Protein AF-A0A139ATE6-F1 (afdb_monomer)

Organism: Gonapodya prolifera (strain JEL478) (NCBI:txid1344416)

Nearest PDB structures (foldseek):
  5t4q-assembly1_L  TM=2.757E-01  e=4.385E+00  Escherichia coli
  6n2z-assembly1_I  TM=2.386E-01  e=8.882E+00  Bacillus sp. PS3

InterPro domains:
  IPR004911 Gamma interferon inducible lysosomal thiol reductase GILT [PF03227] (12-64)
  IPR004911 Gamma interferon inducible lysosomal thiol reductase GILT [PTHR13234] (6-169)

Secondary structure (DSSP, 8-state):
------EEEETTEEEETT-HHHHHHHHHHHHHHHHHHHHHTTS---TTHHHHHHHHHHHHHHH---S---SHHHHHHHHHHTTGGGSTTHHHHHHHHHHSHHHHHHHHHHHHHHHHTT--SSSEEEETTEEEEEEETTEEES--TT-SHHHHHHHHHHHHTS-SHHHHTT-

Sequence (171 aa):
MSIHYVGEVLPTKIVCRHGELECFNNAVQLCVRHVYNEQSAGTNLSPNGWFNFVTCISDWDSLLNVQKPEGPGIVENCVRKTGIADFKGATEEIFKCSEGAEGHALLEGSVRTTISRGVTKSCTVHVNRKQRCIFDGGRMYQCSPDSEPASFVRTICQEWGGSSEICHKTN

Structure (mmCIF, N/CA/C/O backbone):
data_AF-A0A139ATE6-F1
#
_entry.id   AF-A0A139ATE6-F1
#
loop_
_atom_site.group_PDB
_atom_site.id
_atom_site.type_symbol
_atom_site.label_atom_id
_atom_site.label_alt_id
_atom_site.label_comp_id
_atom_site.label_asym_id
_atom_site.label_entity_id
_atom_site.label_seq_id
_atom_site.pdbx_PDB_ins_code
_atom_site.Cartn_x
_atom_site.Cartn_y
_atom_site.Cartn_z
_atom_site.occupancy
_atom_site.B_iso_or_equiv
_atom_site.auth_seq_id
_atom_site.auth_comp_id
_atom_site.auth_asym_id
_atom_site.auth_atom_id
_atom_site.pdbx_PDB_model_num
ATOM 1 N N . MET A 1 1 ? -3.126 8.887 -5.725 1.00 78.31 1 MET A N 1
ATOM 2 C CA . MET A 1 1 ? -2.084 7.831 -5.751 1.00 78.31 1 MET A CA 1
ATOM 3 C C . MET A 1 1 ? -2.632 6.583 -5.068 1.00 78.31 1 MET A C 1
ATOM 5 O O . MET A 1 1 ? -3.456 6.726 -4.178 1.00 78.31 1 MET A O 1
ATOM 9 N N . SER A 1 2 ? -2.214 5.384 -5.475 1.00 87.88 2 SER A N 1
ATOM 10 C CA . SER A 1 2 ? -2.632 4.116 -4.854 1.00 87.88 2 SER A CA 1
ATOM 11 C C . SER A 1 2 ? -1.435 3.179 -4.704 1.00 87.88 2 SER A C 1
ATOM 13 O O . SER A 1 2 ? -0.644 3.075 -5.639 1.00 87.88 2 SER A O 1
ATOM 15 N N . ILE A 1 3 ? -1.354 2.464 -3.584 1.00 91.94 3 ILE A N 1
ATOM 16 C CA . ILE A 1 3 ? -0.375 1.400 -3.318 1.00 91.94 3 ILE A CA 1
ATOM 17 C C . ILE A 1 3 ? -1.158 0.097 -3.175 1.00 91.94 3 ILE A C 1
ATOM 19 O O . ILE A 1 3 ? -2.237 0.083 -2.575 1.00 91.94 3 ILE A O 1
ATOM 23 N N . HIS A 1 4 ? -0.628 -0.966 -3.772 1.00 95.62 4 HIS A N 1
ATOM 24 C CA . HIS A 1 4 ? -1.174 -2.314 -3.692 1.00 95.62 4 HIS A CA 1
ATOM 25 C C . HIS A 1 4 ? -0.046 -3.307 -3.422 1.00 95.62 4 HIS A C 1
ATOM 27 O O . HIS A 1 4 ? 1.0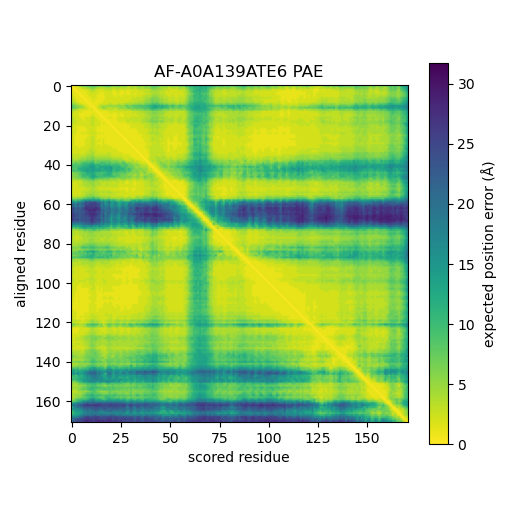89 -3.068 -3.835 1.00 95.62 4 HIS A O 1
ATOM 33 N N . TYR A 1 5 ? -0.369 -4.416 -2.760 1.00 95.44 5 TYR A N 1
ATOM 34 C CA . TYR A 1 5 ? 0.621 -5.390 -2.303 1.00 95.44 5 TYR A CA 1
ATOM 35 C C . TYR A 1 5 ? 0.649 -6.617 -3.207 1.00 95.44 5 TYR A C 1
ATOM 37 O O . TYR A 1 5 ? -0.370 -7.039 -3.760 1.00 95.44 5 TYR A O 1
ATOM 45 N N . VAL A 1 6 ? 1.845 -7.167 -3.389 1.00 95.31 6 VAL A N 1
ATOM 46 C CA . VAL A 1 6 ? 2.070 -8.380 -4.174 1.00 95.31 6 VAL A CA 1
ATOM 47 C C . VAL A 1 6 ? 1.976 -9.585 -3.246 1.00 95.31 6 VAL A C 1
ATOM 49 O O . VAL A 1 6 ? 2.577 -9.602 -2.177 1.00 95.31 6 VAL A O 1
ATOM 52 N N . GLY A 1 7 ? 1.251 -10.606 -3.682 1.00 95.38 7 GLY A N 1
ATOM 53 C CA . GLY A 1 7 ? 1.082 -11.852 -2.950 1.00 95.38 7 GLY A CA 1
ATOM 54 C C . GLY A 1 7 ? 0.305 -12.865 -3.777 1.00 95.38 7 GLY A C 1
ATOM 55 O O . GLY A 1 7 ? 0.122 -12.695 -4.984 1.00 95.38 7 GLY A O 1
ATOM 56 N N . GLU A 1 8 ? -0.168 -13.906 -3.112 1.00 96.50 8 GLU A N 1
ATOM 57 C CA . GLU A 1 8 ? -1.000 -14.955 -3.689 1.00 96.50 8 GLU A CA 1
ATOM 58 C C . GLU A 1 8 ? -2.296 -15.072 -2.890 1.00 96.50 8 GLU A C 1
ATOM 60 O O . GLU A 1 8 ? -2.302 -14.928 -1.668 1.00 96.50 8 GLU A O 1
ATOM 65 N N . VAL A 1 9 ? -3.402 -15.334 -3.585 1.00 96.19 9 VAL A N 1
ATOM 66 C CA . VAL A 1 9 ? -4.697 -15.591 -2.950 1.00 96.19 9 VAL A CA 1
ATOM 67 C C . VAL A 1 9 ? -4.977 -17.083 -3.034 1.00 96.19 9 VAL A C 1
ATOM 69 O O . VAL A 1 9 ? -5.159 -17.623 -4.125 1.00 96.19 9 VAL A O 1
ATOM 72 N N . LEU A 1 10 ? -5.004 -17.742 -1.879 1.00 93.44 10 LEU A N 1
ATOM 73 C CA . LEU A 1 10 ? -5.422 -19.131 -1.724 1.00 93.44 10 LEU A CA 1
ATOM 74 C C . LEU A 1 10 ? -6.858 -19.172 -1.177 1.00 93.44 10 LEU A C 1
ATOM 76 O O . LEU A 1 10 ? -7.317 -18.182 -0.611 1.00 93.44 10 LEU A O 1
ATOM 80 N N . PRO A 1 11 ? -7.574 -20.308 -1.282 1.00 89.38 11 PRO A N 1
ATOM 81 C CA . PRO A 1 11 ? -8.974 -20.392 -0.856 1.00 89.38 11 PRO A CA 1
ATOM 82 C C . PRO A 1 11 ? -9.247 -19.973 0.596 1.00 89.38 11 PRO A C 1
ATOM 84 O O . PRO A 1 11 ? -10.351 -19.542 0.900 1.00 89.38 11 PRO A O 1
ATOM 87 N N . THR A 1 12 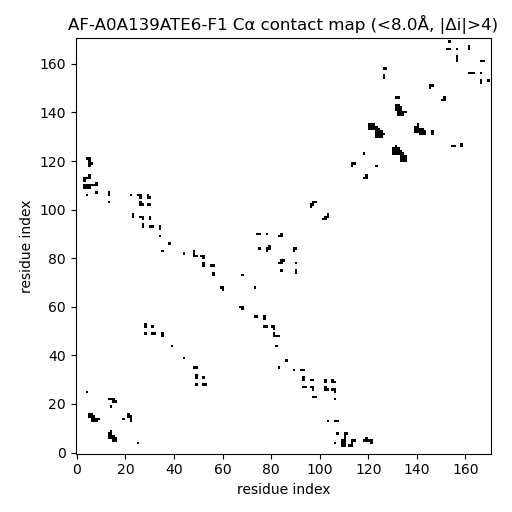? -8.266 -20.122 1.490 1.00 86.06 12 THR A N 1
ATOM 88 C CA . THR A 1 12 ? -8.427 -19.868 2.931 1.00 86.06 12 THR A CA 1
ATOM 89 C C . THR A 1 12 ? -7.467 -18.824 3.490 1.00 86.06 12 THR A C 1
ATOM 91 O O . THR A 1 12 ? -7.533 -18.530 4.681 1.00 86.06 12 THR A O 1
ATOM 94 N N . LYS A 1 13 ? -6.541 -18.294 2.679 1.00 91.94 13 LYS A N 1
ATOM 95 C CA . LYS A 1 13 ? -5.539 -17.334 3.151 1.00 91.94 13 LYS A CA 1
ATOM 96 C C . LYS A 1 13 ? -4.890 -16.541 2.026 1.00 91.94 13 LYS A C 1
ATOM 98 O O . LYS A 1 13 ? -4.856 -16.969 0.874 1.00 91.94 13 LYS A O 1
ATOM 103 N N . ILE A 1 14 ? -4.279 -15.430 2.408 1.00 96.50 14 ILE A N 1
ATOM 104 C CA . ILE A 1 14 ? -3.399 -14.643 1.551 1.00 96.50 14 ILE A CA 1
ATOM 105 C C . ILE A 1 14 ? -1.963 -15.006 1.914 1.00 96.50 14 ILE A C 1
ATOM 107 O O . ILE A 1 14 ? -1.641 -15.146 3.089 1.00 96.50 14 ILE A O 1
ATOM 111 N N . VAL A 1 15 ? -1.106 -15.180 0.913 1.00 95.94 15 VAL A N 1
ATOM 112 C CA . VAL A 1 15 ? 0.319 -15.456 1.113 1.00 95.94 15 VAL A CA 1
ATOM 113 C C . VAL A 1 15 ? 1.122 -14.268 0.608 1.00 95.94 15 VAL A C 1
ATOM 115 O O . VAL A 1 15 ? 1.130 -13.978 -0.589 1.00 95.94 15 VAL A O 1
ATOM 118 N N . CYS A 1 16 ? 1.799 -13.578 1.521 1.00 93.06 16 CYS A N 1
ATOM 119 C CA . CYS A 1 16 ? 2.715 -12.490 1.190 1.00 93.06 16 CYS A CA 1
ATOM 120 C C . CYS A 1 16 ? 4.131 -13.029 0.957 1.00 93.06 16 CYS A C 1
ATOM 122 O O . CYS A 1 16 ? 4.484 -14.120 1.415 1.00 93.06 16 CYS A O 1
ATOM 124 N N . ARG A 1 17 ? 4.944 -12.284 0.205 1.00 90.25 17 ARG A N 1
ATOM 125 C CA . ARG A 1 17 ? 6.267 -12.725 -0.266 1.00 90.25 17 ARG A CA 1
ATOM 126 C C . ARG A 1 17 ? 7.269 -12.953 0.871 1.00 90.25 17 ARG A C 1
ATOM 128 O O . ARG A 1 17 ? 8.157 -13.787 0.724 1.00 90.25 17 ARG A O 1
ATOM 135 N N . HIS A 1 18 ? 7.096 -12.270 1.996 1.00 87.12 18 HIS A N 1
ATOM 136 C CA . HIS A 1 18 ? 7.971 -12.291 3.168 1.00 87.12 18 HIS A CA 1
ATOM 137 C C . HIS A 1 18 ? 7.266 -12.838 4.427 1.00 87.12 18 HIS A C 1
ATOM 139 O O . HIS A 1 18 ? 7.723 -12.625 5.552 1.00 87.12 18 HIS A O 1
ATOM 145 N N . GLY A 1 19 ? 6.173 -13.589 4.242 1.00 88.44 19 GLY A N 1
ATOM 146 C CA . GLY A 1 19 ? 5.461 -14.301 5.306 1.00 88.44 19 GLY A CA 1
ATOM 147 C C . GLY A 1 19 ? 4.391 -13.480 6.032 1.00 88.44 19 GLY A C 1
ATOM 148 O O . GLY A 1 19 ? 4.040 -12.372 5.632 1.00 88.44 19 GLY A O 1
ATOM 149 N N . GLU A 1 20 ? 3.860 -14.049 7.116 1.00 88.88 20 GLU A N 1
ATOM 150 C CA . GLU A 1 20 ? 2.670 -13.537 7.821 1.00 88.88 20 GLU A CA 1
ATOM 151 C C . GLU A 1 20 ? 2.860 -12.128 8.398 1.00 88.88 20 GLU A C 1
ATOM 153 O O . GLU A 1 20 ? 1.936 -11.321 8.370 1.00 88.88 20 GLU A O 1
ATOM 158 N N . LEU A 1 21 ? 4.067 -11.791 8.864 1.00 83.12 21 LEU A N 1
ATOM 159 C CA . LEU A 1 21 ? 4.335 -10.450 9.385 1.00 83.12 21 LEU A CA 1
ATOM 160 C C . LEU A 1 21 ? 4.217 -9.375 8.293 1.00 83.12 21 LEU A C 1
ATOM 162 O O . LEU A 1 21 ? 3.694 -8.293 8.545 1.00 83.12 21 LEU A O 1
ATOM 166 N N . GLU A 1 22 ? 4.674 -9.668 7.072 1.00 87.50 22 GLU A N 1
ATOM 167 C CA . GLU A 1 22 ? 4.465 -8.759 5.943 1.00 87.50 22 GLU A CA 1
ATOM 168 C C . GLU A 1 22 ? 2.971 -8.631 5.633 1.00 87.50 22 GLU A C 1
ATOM 170 O O . GLU A 1 22 ? 2.491 -7.522 5.417 1.00 87.50 22 GLU A O 1
ATOM 175 N N . CYS A 1 23 ? 2.214 -9.733 5.667 1.00 91.50 23 CYS A N 1
ATOM 176 C CA . CYS A 1 23 ? 0.764 -9.670 5.487 1.00 91.50 23 CYS A CA 1
ATOM 177 C C . CYS A 1 23 ? 0.087 -8.782 6.529 1.00 91.50 23 CYS A C 1
ATOM 179 O O . CYS A 1 23 ? -0.717 -7.927 6.159 1.00 91.50 23 CYS A O 1
ATOM 181 N N . PHE A 1 24 ? 0.447 -8.935 7.802 1.00 90.31 24 PHE A N 1
ATOM 182 C CA . PHE A 1 24 ? -0.071 -8.096 8.874 1.00 90.31 24 PHE A CA 1
ATOM 183 C C . PHE A 1 24 ? 0.262 -6.616 8.641 1.00 90.31 24 PHE A C 1
ATOM 185 O O . PHE A 1 24 ? -0.630 -5.772 8.647 1.00 90.31 24 PHE A O 1
ATOM 192 N N . ASN A 1 25 ? 1.519 -6.289 8.335 1.00 88.12 25 ASN A N 1
ATOM 193 C CA . ASN A 1 25 ? 1.931 -4.903 8.101 1.00 88.12 25 ASN A CA 1
ATOM 194 C C . ASN A 1 25 ? 1.289 -4.288 6.844 1.00 88.12 25 ASN A C 1
ATOM 196 O O . ASN A 1 25 ? 0.952 -3.101 6.835 1.00 88.12 25 ASN A O 1
ATOM 200 N N . ASN A 1 26 ? 1.061 -5.086 5.800 1.00 92.31 26 ASN A N 1
ATOM 201 C CA . ASN A 1 26 ? 0.305 -4.663 4.624 1.00 92.31 26 ASN A CA 1
ATOM 202 C C . ASN A 1 26 ? -1.163 -4.388 4.984 1.00 92.31 26 ASN A C 1
ATOM 204 O O . ASN A 1 26 ? -1.719 -3.382 4.541 1.00 92.31 26 ASN A O 1
ATOM 208 N N . ALA A 1 27 ? -1.781 -5.240 5.811 1.00 93.94 27 ALA A N 1
ATOM 209 C CA . ALA A 1 27 ? -3.133 -5.023 6.321 1.00 93.94 27 ALA A CA 1
ATOM 210 C C . ALA A 1 27 ? -3.216 -3.738 7.160 1.00 93.94 27 ALA A C 1
ATOM 212 O O . ALA A 1 27 ? -4.103 -2.930 6.908 1.00 93.94 27 ALA A O 1
ATOM 213 N N . VAL A 1 28 ? -2.242 -3.469 8.039 1.00 92.88 28 VAL A N 1
ATOM 214 C CA . VAL A 1 28 ? -2.152 -2.209 8.801 1.00 92.88 28 VAL A CA 1
ATOM 215 C C . VAL A 1 28 ? -2.133 -0.997 7.876 1.00 92.88 28 VAL A C 1
ATOM 217 O O . VAL A 1 28 ? -2.935 -0.080 8.044 1.00 92.88 28 VAL A O 1
ATOM 220 N N . GLN A 1 29 ? -1.274 -0.984 6.854 1.00 93.38 29 GLN A N 1
ATOM 221 C CA . GLN A 1 29 ? -1.213 0.136 5.909 1.00 93.38 29 GLN A CA 1
ATOM 222 C C . GLN A 1 29 ? -2.530 0.326 5.132 1.00 93.38 29 GLN A C 1
ATOM 224 O O . GLN A 1 29 ? -2.897 1.462 4.817 1.00 93.38 29 GLN A O 1
ATOM 229 N N . LEU A 1 30 ? -3.256 -0.755 4.827 1.00 95.50 30 LEU A N 1
ATOM 230 C CA . LEU A 1 30 ? -4.570 -0.695 4.177 1.00 95.50 30 LEU A CA 1
ATOM 231 C C . LEU A 1 30 ? -5.670 -0.214 5.126 1.00 95.50 30 LEU A C 1
ATOM 233 O O . LEU A 1 30 ? -6.468 0.632 4.731 1.00 95.50 30 LEU A O 1
ATOM 237 N N . CYS A 1 31 ? -5.686 -0.702 6.364 1.00 94.38 31 CYS A N 1
ATOM 238 C CA . CYS A 1 31 ? -6.627 -0.297 7.404 1.00 94.38 31 CYS A CA 1
ATOM 239 C C . CYS A 1 31 ? -6.443 1.170 7.786 1.00 94.38 31 CYS A C 1
ATOM 241 O O . CYS A 1 31 ? -7.421 1.898 7.913 1.00 94.38 31 CYS A O 1
ATOM 243 N N . VAL A 1 32 ? -5.202 1.658 7.847 1.00 92.31 32 VAL A N 1
ATOM 244 C CA . VAL A 1 32 ? -4.925 3.090 8.014 1.00 92.31 32 VAL A CA 1
ATOM 245 C C . VAL A 1 32 ? -5.532 3.890 6.868 1.00 92.31 32 VAL A C 1
ATOM 247 O O . VAL A 1 32 ? -6.149 4.919 7.114 1.00 92.31 32 VAL A O 1
ATOM 250 N N . ARG A 1 33 ? -5.408 3.427 5.614 1.00 92.06 33 ARG A N 1
ATOM 251 C CA . ARG A 1 33 ? -6.052 4.095 4.469 1.00 92.06 33 ARG A CA 1
ATOM 252 C C . ARG A 1 33 ? -7.567 4.106 4.602 1.00 92.06 33 ARG A C 1
ATOM 254 O O . ARG A 1 33 ? -8.197 5.095 4.246 1.00 92.06 33 ARG A O 1
ATOM 261 N N . HIS A 1 34 ? -8.131 2.986 5.036 1.00 91.81 34 HIS A N 1
ATOM 262 C CA . HIS A 1 34 ? -9.562 2.806 5.201 1.00 91.81 34 HIS A CA 1
ATOM 263 C C . HIS A 1 34 ? -10.109 3.769 6.263 1.00 91.81 34 HIS A C 1
ATOM 265 O O . HIS A 1 34 ? -10.870 4.662 5.901 1.00 91.81 34 HIS A O 1
ATOM 271 N N . VAL A 1 35 ? -9.597 3.704 7.496 1.00 89.31 35 VAL A N 1
ATOM 272 C CA . VAL A 1 35 ? -9.960 4.612 8.600 1.00 89.31 35 VAL A CA 1
ATOM 273 C C . VAL A 1 35 ? -9.724 6.070 8.210 1.00 89.31 35 VAL A C 1
ATOM 275 O O . VAL A 1 35 ? -10.590 6.920 8.402 1.00 89.31 35 VAL A O 1
ATOM 278 N N . TYR A 1 36 ? -8.579 6.374 7.591 1.00 88.31 36 TYR A N 1
ATOM 279 C CA . TYR A 1 36 ? -8.286 7.726 7.126 1.00 88.31 36 TYR A CA 1
ATOM 280 C C . TYR A 1 36 ? -9.328 8.225 6.117 1.00 88.31 36 TYR A C 1
ATOM 282 O O . TYR A 1 36 ? -9.804 9.347 6.249 1.00 88.31 36 TYR A O 1
ATOM 290 N N . ASN A 1 37 ? -9.714 7.422 5.124 1.00 87.06 37 ASN A N 1
ATOM 291 C CA . ASN A 1 37 ? -10.715 7.816 4.130 1.00 87.06 37 ASN A CA 1
ATOM 292 C C . ASN A 1 37 ? -12.116 7.983 4.735 1.00 87.06 37 ASN A C 1
ATOM 294 O O . ASN A 1 37 ? -12.837 8.891 4.330 1.00 87.06 37 ASN A O 1
ATOM 298 N N . GLU A 1 38 ? -12.499 7.126 5.681 1.00 83.75 38 GLU A N 1
ATOM 299 C CA . GLU A 1 38 ? -13.795 7.219 6.356 1.00 83.75 38 GLU A CA 1
ATOM 300 C C . GLU A 1 38 ? -13.892 8.478 7.216 1.00 83.75 38 GLU A C 1
ATOM 302 O O . GLU A 1 38 ? -14.875 9.212 7.138 1.00 83.75 38 GLU A O 1
ATOM 307 N N . GLN A 1 39 ? -12.846 8.765 7.991 1.00 80.06 39 GLN A N 1
ATOM 308 C CA . GLN A 1 39 ? -12.859 9.865 8.951 1.00 80.06 39 GLN A CA 1
ATOM 309 C C . GLN A 1 39 ? -12.433 11.219 8.360 1.00 80.06 39 GLN A C 1
ATOM 311 O O . GLN A 1 39 ? -12.760 12.268 8.913 1.00 80.06 39 GLN A O 1
ATOM 316 N N . SER A 1 40 ? -11.733 11.236 7.219 1.00 77.81 40 SER A N 1
ATOM 317 C CA . SER A 1 40 ? -11.365 12.480 6.521 1.00 77.81 40 SER A CA 1
ATOM 318 C C . SER A 1 40 ? -12.506 13.089 5.702 1.00 77.81 40 SER A C 1
ATOM 320 O O . SER A 1 40 ? -12.401 14.250 5.287 1.00 77.81 40 SER A O 1
ATOM 322 N N . A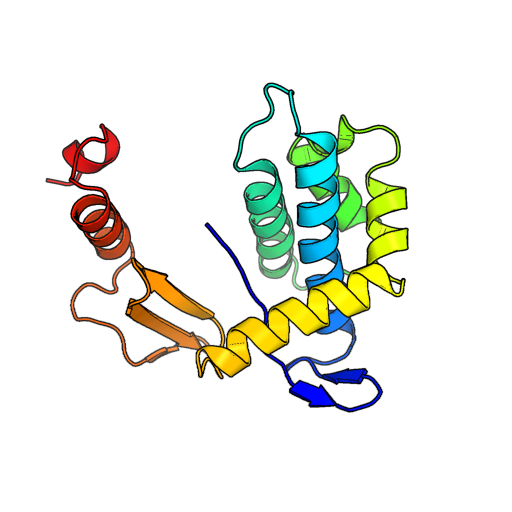LA A 1 41 ? -13.602 12.357 5.487 1.00 74.56 41 ALA A N 1
ATOM 323 C CA . ALA A 1 41 ? -14.749 12.831 4.724 1.00 74.56 41 ALA A CA 1
ATOM 324 C C . ALA A 1 41 ? -15.338 14.123 5.328 1.00 74.56 41 ALA A C 1
ATOM 326 O O . ALA A 1 41 ? -15.855 14.137 6.441 1.00 74.56 41 ALA A O 1
ATOM 327 N N . GLY A 1 42 ? -15.261 15.229 4.579 1.00 71.06 42 GLY A N 1
ATOM 328 C CA . GLY A 1 42 ? -15.778 16.535 5.010 1.00 71.06 42 GLY A CA 1
ATOM 329 C C . GLY A 1 42 ? -14.860 17.316 5.961 1.00 71.06 42 GLY A C 1
ATOM 330 O O . GLY A 1 42 ? -15.292 18.312 6.537 1.00 71.06 42 GLY A O 1
ATOM 331 N N . THR A 1 43 ? -13.602 16.896 6.114 1.00 76.25 43 THR A N 1
ATOM 332 C CA . THR A 1 43 ? -12.585 17.579 6.935 1.00 76.25 43 THR A CA 1
ATOM 333 C C . THR A 1 43 ? -11.550 18.325 6.079 1.00 76.25 43 THR A C 1
ATOM 335 O O . THR A 1 43 ? -11.439 18.091 4.877 1.00 76.25 43 THR A O 1
ATOM 338 N N . ASN A 1 44 ? -10.744 19.194 6.702 1.00 73.38 44 ASN A N 1
ATOM 339 C CA . ASN A 1 44 ? -9.616 19.893 6.059 1.00 73.38 44 ASN A CA 1
ATOM 340 C C . ASN A 1 44 ? -8.288 19.111 6.134 1.00 73.38 44 ASN A C 1
ATOM 342 O O . ASN A 1 44 ? -7.210 19.709 6.105 1.00 73.38 44 ASN A O 1
ATOM 346 N N . LEU A 1 45 ? -8.336 17.787 6.294 1.00 71.81 45 LEU A N 1
ATOM 347 C CA . LEU A 1 45 ? -7.122 16.991 6.447 1.00 71.81 45 LEU A CA 1
ATOM 348 C C . LEU A 1 45 ? -6.308 16.919 5.152 1.00 71.81 45 LEU A C 1
ATOM 350 O O . LEU A 1 45 ? -6.841 16.896 4.044 1.00 71.81 45 LEU A O 1
ATOM 354 N N . SER A 1 46 ? -4.982 16.860 5.311 1.00 73.75 46 SER A N 1
ATOM 355 C CA . SER A 1 46 ? -4.053 16.747 4.185 1.00 73.75 46 SER A CA 1
ATOM 356 C C . SER A 1 46 ? -4.328 15.464 3.405 1.00 73.75 46 SER A C 1
ATOM 358 O O . SER A 1 46 ? -4.167 14.401 4.001 1.00 73.75 46 SER A O 1
ATOM 360 N N . PRO A 1 47 ? -4.595 15.513 2.085 1.00 72.31 47 PRO A N 1
ATOM 361 C CA . PRO A 1 47 ? -4.936 14.333 1.278 1.00 72.31 47 PRO A CA 1
ATOM 362 C C . PRO A 1 47 ? -3.837 13.255 1.251 1.00 72.31 47 PRO A C 1
ATOM 364 O O . PRO A 1 47 ? -4.049 12.153 0.750 1.00 72.31 47 PRO A O 1
ATOM 367 N N . ASN A 1 48 ? -2.656 13.568 1.789 1.00 81.31 48 ASN A N 1
ATOM 368 C CA . ASN A 1 48 ? -1.502 12.686 1.861 1.00 81.31 48 ASN A CA 1
ATOM 369 C C . ASN A 1 48 ? -1.326 12.011 3.232 1.00 81.31 48 ASN A C 1
ATOM 371 O O . ASN A 1 48 ? -0.333 11.315 3.406 1.00 81.31 48 ASN A O 1
ATOM 375 N N . GLY A 1 49 ? -2.244 12.181 4.195 1.00 83.75 49 GLY A N 1
ATOM 376 C CA . GLY A 1 49 ? -2.107 11.640 5.559 1.00 83.75 49 GLY A CA 1
ATOM 377 C C . GLY A 1 49 ? -1.765 10.145 5.592 1.00 83.75 49 GLY A C 1
ATOM 378 O O . GLY A 1 49 ? -0.791 9.742 6.226 1.00 83.75 49 GLY A O 1
ATOM 379 N N . TRP A 1 50 ? -2.476 9.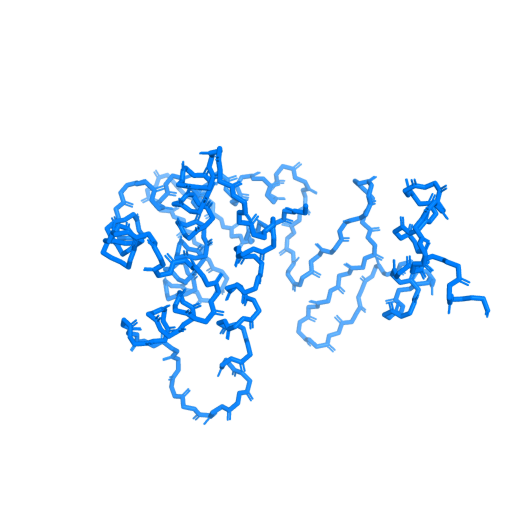337 4.803 1.00 88.19 50 TRP A N 1
ATOM 380 C CA . TRP A 1 50 ? -2.158 7.915 4.636 1.00 88.19 50 TRP A CA 1
ATOM 381 C C . TRP A 1 50 ? -0.774 7.665 4.013 1.00 88.19 50 TRP A C 1
ATOM 383 O O . TRP A 1 50 ? -0.034 6.805 4.483 1.00 88.19 50 TRP A O 1
ATOM 393 N N . PHE A 1 51 ? -0.386 8.405 2.971 1.00 88.62 51 PHE A N 1
ATOM 394 C CA . PHE A 1 51 ? 0.930 8.207 2.353 1.00 88.62 51 PHE A CA 1
ATOM 395 C C . PHE A 1 51 ? 2.065 8.594 3.306 1.00 88.62 51 PHE A C 1
ATOM 397 O O . PHE A 1 51 ? 3.050 7.870 3.398 1.00 88.62 51 PHE A O 1
ATOM 404 N N . ASN A 1 52 ? 1.884 9.664 4.081 1.00 89.25 52 ASN A N 1
ATOM 405 C CA . ASN A 1 52 ? 2.818 10.069 5.127 1.00 89.25 52 ASN A CA 1
ATOM 406 C C . ASN A 1 52 ? 2.957 8.985 6.213 1.00 89.25 52 ASN A C 1
ATOM 408 O O . ASN A 1 52 ? 4.029 8.822 6.797 1.00 89.25 52 ASN A O 1
ATOM 412 N N . PHE A 1 53 ? 1.887 8.228 6.486 1.00 89.38 53 PHE A N 1
ATOM 413 C CA . PHE A 1 53 ? 1.952 7.066 7.373 1.00 89.38 53 PHE A CA 1
ATOM 414 C C . PHE A 1 53 ? 2.792 5.946 6.763 1.00 89.38 53 PHE A C 1
ATOM 416 O O . PHE A 1 53 ? 3.678 5.424 7.437 1.00 89.38 53 PHE A O 1
ATOM 423 N N . VAL A 1 54 ? 2.561 5.615 5.488 1.00 89.12 54 VAL A N 1
ATOM 424 C CA . VAL A 1 54 ? 3.343 4.592 4.779 1.00 89.12 54 VAL A CA 1
ATOM 425 C C . VAL A 1 54 ? 4.829 4.957 4.768 1.00 89.12 54 VAL A C 1
ATOM 427 O O . VAL A 1 54 ? 5.656 4.123 5.116 1.00 89.12 54 VAL A O 1
ATOM 430 N N . THR A 1 55 ? 5.186 6.206 4.465 1.00 87.00 55 THR A N 1
ATOM 431 C CA . THR A 1 55 ? 6.592 6.639 4.510 1.00 87.00 55 THR A CA 1
ATOM 432 C C . THR A 1 55 ? 7.159 6.580 5.925 1.00 87.00 55 THR A C 1
ATOM 434 O O . THR A 1 55 ? 8.268 6.097 6.110 1.00 87.00 55 THR A O 1
ATOM 437 N N . CYS A 1 56 ? 6.386 6.984 6.941 1.00 87.12 56 CYS A N 1
ATOM 438 C CA . CYS A 1 56 ? 6.823 6.898 8.333 1.00 87.12 56 CYS A CA 1
ATOM 439 C C . CYS A 1 56 ? 7.159 5.458 8.733 1.00 87.12 56 CYS A C 1
ATOM 441 O O . CYS A 1 56 ? 8.225 5.224 9.291 1.00 87.12 56 CYS A O 1
ATOM 443 N N . ILE A 1 57 ? 6.293 4.486 8.434 1.00 81.94 57 ILE A N 1
ATOM 444 C CA . ILE A 1 57 ? 6.550 3.094 8.822 1.00 81.94 57 ILE A CA 1
ATOM 445 C C . ILE A 1 57 ? 7.659 2.451 7.972 1.00 81.94 57 ILE A C 1
ATOM 447 O O . ILE A 1 57 ? 8.391 1.607 8.480 1.00 81.94 57 ILE A O 1
ATOM 451 N N . SER A 1 58 ? 7.838 2.883 6.717 1.00 75.44 58 SER A N 1
ATOM 452 C CA . SER A 1 58 ? 8.940 2.440 5.849 1.00 75.44 58 SER A CA 1
ATOM 453 C C . SER A 1 58 ? 10.307 2.999 6.260 1.00 75.44 58 SER A C 1
ATOM 455 O O . SER A 1 58 ? 11.299 2.280 6.180 1.00 75.44 58 SER A O 1
ATOM 457 N N . ASP A 1 59 ? 10.380 4.241 6.747 1.00 67.62 59 ASP A N 1
ATOM 458 C CA . ASP A 1 59 ? 11.636 4.848 7.212 1.00 67.62 59 ASP A CA 1
ATOM 459 C C . ASP A 1 59 ? 12.181 4.146 8.468 1.00 67.62 59 ASP A C 1
ATOM 461 O O . ASP A 1 59 ? 13.395 4.026 8.648 1.00 67.62 59 ASP A O 1
ATOM 465 N N . TRP A 1 60 ? 11.298 3.628 9.327 1.00 51.75 60 TRP A N 1
ATOM 466 C CA . TRP A 1 60 ? 11.685 2.885 10.533 1.00 51.75 60 TRP A CA 1
ATOM 467 C C . TRP A 1 60 ? 12.369 1.548 10.232 1.00 51.75 60 TRP A C 1
ATOM 469 O O . TRP A 1 60 ? 13.260 1.151 10.982 1.00 51.75 60 TRP A O 1
ATOM 479 N N . ASP A 1 61 ? 12.022 0.905 9.115 1.00 50.09 61 ASP A N 1
ATOM 480 C CA . ASP A 1 61 ? 12.660 -0.333 8.647 1.00 50.09 61 ASP A CA 1
ATOM 481 C C . ASP A 1 61 ? 14.139 -0.103 8.259 1.00 50.09 61 ASP A C 1
ATOM 483 O O . ASP A 1 61 ? 14.967 -1.010 8.323 1.00 50.09 61 ASP A O 1
ATOM 487 N N . SER A 1 62 ? 14.505 1.141 7.917 1.00 42.44 62 SER A N 1
ATOM 488 C CA . SER A 1 62 ? 15.856 1.518 7.474 1.00 42.44 62 SER A CA 1
ATOM 489 C C . SER A 1 62 ? 16.798 2.005 8.585 1.00 42.44 62 SER A C 1
ATOM 491 O O . SER A 1 62 ? 18.015 1.988 8.401 1.00 42.44 62 SER A O 1
ATOM 493 N N . LEU A 1 63 ? 16.270 2.439 9.738 1.00 35.91 63 LEU A N 1
ATOM 494 C CA . LEU A 1 63 ? 17.052 3.196 10.725 1.00 35.91 63 LEU A CA 1
ATOM 495 C C . LEU A 1 63 ? 17.609 2.390 11.899 1.00 35.91 63 LEU A C 1
ATOM 497 O O . LEU A 1 63 ? 18.474 2.920 12.596 1.00 35.91 63 LEU A O 1
ATOM 501 N N . LEU A 1 64 ? 17.148 1.161 12.162 1.00 36.28 64 LEU A N 1
ATOM 502 C CA . LEU A 1 64 ? 17.418 0.567 13.475 1.00 36.28 64 LEU A CA 1
ATOM 503 C C . LEU A 1 64 ? 18.224 -0.729 13.543 1.00 36.28 64 LEU A C 1
ATOM 505 O O . LEU A 1 64 ? 18.766 -0.963 14.616 1.00 36.28 64 LEU A O 1
ATOM 509 N N . ASN A 1 65 ? 18.371 -1.579 12.516 1.00 37.53 65 ASN A N 1
ATOM 510 C CA . ASN A 1 65 ? 18.955 -2.929 12.739 1.00 37.53 65 ASN A CA 1
ATOM 511 C C . ASN A 1 65 ? 18.296 -3.675 13.935 1.00 37.53 65 ASN A C 1
ATOM 513 O O . ASN A 1 65 ? 18.844 -4.634 14.479 1.00 37.53 65 ASN A O 1
ATOM 517 N N . VAL A 1 66 ? 17.123 -3.211 14.372 1.00 38.34 66 VAL A N 1
ATOM 518 C CA . VAL A 1 66 ? 16.318 -3.786 15.436 1.00 38.34 66 VAL A CA 1
ATOM 519 C C . VAL A 1 66 ? 15.366 -4.723 14.726 1.00 38.34 66 VAL A C 1
ATOM 521 O O . VAL A 1 66 ? 14.862 -4.404 13.649 1.00 38.34 66 VAL A O 1
ATOM 524 N N . GLN A 1 67 ? 15.187 -5.905 15.313 1.00 37.44 67 GLN A N 1
ATOM 525 C CA . GLN A 1 67 ? 14.142 -6.851 14.950 1.00 37.44 67 GLN A CA 1
ATOM 526 C C . GLN A 1 67 ? 12.897 -6.092 14.492 1.00 37.44 67 GLN A C 1
ATOM 528 O O . GLN A 1 67 ? 12.463 -5.182 15.194 1.00 37.44 67 GLN A O 1
ATOM 533 N N . LYS A 1 68 ? 12.442 -6.442 13.282 1.00 44.94 68 LYS A N 1
ATOM 534 C CA . LYS A 1 68 ? 11.087 -6.320 12.735 1.00 44.94 68 LYS A CA 1
ATOM 535 C C . LYS A 1 68 ? 10.146 -5.446 13.579 1.00 44.94 68 LYS A C 1
ATOM 537 O O . LYS A 1 68 ? 9.980 -5.751 14.755 1.00 44.94 68 LYS A O 1
ATOM 542 N N . PRO A 1 69 ? 9.473 -4.428 13.015 1.00 44.19 69 PRO A N 1
ATOM 543 C CA . PRO A 1 69 ? 8.538 -3.594 13.762 1.00 44.19 69 PRO A CA 1
ATOM 544 C C . PRO A 1 69 ? 7.363 -4.447 14.264 1.00 44.19 69 PRO A C 1
ATOM 546 O O . PRO A 1 69 ? 6.343 -4.597 13.602 1.00 44.19 69 PRO A O 1
ATOM 549 N N . GLU A 1 70 ? 7.535 -5.060 15.426 1.00 47.38 70 GLU A N 1
ATOM 550 C CA . GLU A 1 70 ? 6.572 -5.929 16.076 1.00 47.38 70 GLU A CA 1
ATOM 551 C C . GLU A 1 70 ? 6.039 -5.136 17.264 1.00 47.38 70 GLU A C 1
ATOM 553 O O . GLU A 1 70 ? 6.624 -5.110 18.345 1.00 47.38 70 GLU A O 1
ATOM 558 N N . GLY A 1 71 ? 4.945 -4.408 17.036 1.00 50.56 71 GLY A N 1
ATOM 559 C CA . GLY A 1 71 ? 4.107 -3.943 18.132 1.00 50.56 71 GLY A CA 1
ATOM 560 C C . GLY A 1 71 ? 3.391 -2.605 17.924 1.00 50.56 71 GLY A C 1
ATOM 561 O O . GLY A 1 71 ? 3.758 -1.811 17.050 1.00 50.56 71 GLY A O 1
ATOM 562 N N . PRO A 1 72 ? 2.390 -2.323 18.780 1.00 58.88 72 PRO A N 1
ATOM 563 C CA . PRO A 1 72 ? 1.545 -1.129 18.717 1.00 58.88 72 PRO A CA 1
ATOM 564 C C . PRO A 1 72 ? 2.302 0.200 18.653 1.00 58.88 72 PRO A C 1
ATOM 566 O O . PRO A 1 72 ? 1.876 1.124 17.963 1.00 58.88 72 PRO A O 1
ATOM 569 N N . GLY A 1 73 ? 3.471 0.284 19.296 1.00 71.25 73 GLY A N 1
ATOM 570 C CA . GLY A 1 73 ? 4.195 1.542 19.486 1.00 71.25 73 GLY A CA 1
ATOM 571 C C . GLY A 1 73 ? 4.658 2.244 18.201 1.00 71.25 73 GLY A C 1
ATOM 572 O O . GLY A 1 73 ? 4.662 3.475 18.155 1.00 71.25 73 GLY A O 1
ATOM 573 N N . ILE A 1 74 ? 5.029 1.510 17.142 1.00 77.06 74 ILE A N 1
ATOM 574 C CA . ILE A 1 74 ? 5.467 2.132 15.874 1.00 77.06 74 ILE A CA 1
ATOM 575 C C . ILE A 1 74 ? 4.262 2.649 15.087 1.00 77.06 74 ILE A C 1
ATOM 577 O O . ILE A 1 74 ? 4.281 3.789 14.615 1.00 77.06 74 ILE A O 1
ATOM 581 N N . VAL A 1 75 ? 3.199 1.845 14.999 1.00 80.38 75 VAL A N 1
ATOM 582 C CA . VAL A 1 75 ? 1.940 2.237 14.351 1.00 80.38 75 VAL A CA 1
ATOM 583 C C . VAL A 1 75 ? 1.361 3.465 15.049 1.00 80.38 75 VAL A C 1
ATOM 585 O O . VAL A 1 75 ? 1.098 4.464 14.387 1.00 80.38 75 VAL A O 1
ATOM 588 N N . GLU A 1 76 ? 1.269 3.450 16.379 1.00 81.62 76 GLU A N 1
ATOM 589 C CA . GLU A 1 76 ? 0.825 4.590 17.191 1.00 81.62 76 GLU A CA 1
ATOM 590 C C . GLU A 1 76 ? 1.654 5.852 16.940 1.00 81.62 76 GLU A C 1
ATOM 592 O O . GLU A 1 76 ? 1.112 6.947 16.767 1.00 81.62 76 GLU A O 1
ATOM 597 N N . ASN A 1 77 ? 2.981 5.717 16.892 1.00 84.69 77 ASN A N 1
ATOM 598 C CA . ASN A 1 77 ? 3.864 6.851 16.649 1.00 84.69 77 ASN A CA 1
ATOM 599 C C . ASN A 1 77 ? 3.645 7.452 15.254 1.00 84.69 77 ASN A C 1
ATOM 601 O O . ASN A 1 77 ? 3.571 8.674 15.117 1.00 84.69 77 ASN A O 1
ATOM 605 N N . CYS A 1 78 ? 3.519 6.615 14.222 1.00 87.19 78 CYS A N 1
ATOM 606 C CA . CYS A 1 78 ? 3.268 7.084 12.863 1.00 87.19 78 CYS A CA 1
ATOM 607 C C . CYS A 1 78 ? 1.848 7.644 12.689 1.00 87.19 78 CYS A C 1
ATOM 609 O O . CYS A 1 78 ? 1.687 8.670 12.031 1.00 87.19 78 CYS A O 1
ATOM 611 N N . VAL A 1 79 ? 0.834 7.064 13.337 1.00 87.06 79 VAL A N 1
ATOM 612 C CA . VAL A 1 79 ? -0.536 7.609 13.400 1.00 87.06 79 VAL A CA 1
ATOM 613 C C . VAL A 1 79 ? -0.531 9.014 14.015 1.00 87.06 79 VAL A C 1
ATOM 615 O O . VAL A 1 79 ? -1.110 9.945 13.455 1.00 87.06 79 VAL A O 1
ATOM 618 N N . ARG A 1 80 ? 0.216 9.221 15.107 1.00 84.81 80 ARG A N 1
ATOM 619 C CA . ARG A 1 80 ? 0.370 10.542 15.739 1.00 84.81 80 ARG A CA 1
ATOM 620 C C . ARG A 1 80 ? 1.080 11.558 14.849 1.00 84.81 80 ARG A C 1
ATOM 622 O O . ARG A 1 80 ? 0.653 12.704 14.773 1.00 84.81 80 ARG A O 1
ATOM 629 N N . LYS A 1 81 ? 2.153 11.161 14.163 1.00 84.19 81 LYS A N 1
ATOM 630 C CA . LYS A 1 81 ? 2.937 12.068 13.303 1.00 84.19 81 LYS A CA 1
ATOM 631 C C . LYS A 1 81 ? 2.195 12.538 12.051 1.00 84.19 81 LYS A C 1
ATOM 633 O O . LYS A 1 81 ? 2.622 13.502 11.426 1.00 84.19 81 LYS A O 1
ATOM 638 N N . THR A 1 82 ? 1.127 11.848 11.663 1.00 82.44 82 THR A N 1
ATOM 639 C CA . THR A 1 82 ? 0.459 12.042 10.367 1.00 82.44 82 THR A CA 1
ATOM 640 C C . THR A 1 82 ? -0.893 12.741 10.475 1.00 82.44 82 THR A C 1
ATOM 642 O O . THR A 1 82 ? -1.562 12.916 9.459 1.00 82.44 82 THR A O 1
ATOM 645 N N . GLY A 1 83 ? -1.285 13.163 11.685 1.00 76.56 83 GLY A N 1
ATOM 646 C CA . GLY A 1 83 ? -2.597 13.764 11.962 1.00 76.56 83 GLY A CA 1
ATOM 647 C C . GLY A 1 83 ? -3.734 12.742 12.038 1.00 76.56 83 GLY A C 1
ATOM 648 O O . GLY A 1 83 ? -4.881 13.110 12.243 1.00 76.56 83 GLY A O 1
ATOM 649 N N . ILE A 1 84 ? -3.431 11.446 11.904 1.00 81.50 84 ILE A N 1
ATOM 650 C CA . ILE A 1 84 ? -4.424 10.372 12.029 1.00 81.50 84 ILE A CA 1
ATOM 651 C C . ILE A 1 84 ? -4.833 10.201 13.496 1.00 81.50 84 ILE A C 1
ATOM 653 O O . ILE A 1 84 ? -5.952 9.806 13.763 1.00 81.50 84 ILE A O 1
ATOM 657 N N . ALA A 1 85 ? -3.978 10.538 14.468 1.00 75.50 85 ALA A N 1
ATOM 658 C CA . ALA A 1 85 ? -4.343 10.476 15.890 1.00 75.50 85 ALA A CA 1
ATOM 659 C C . ALA A 1 85 ? -5.432 11.480 16.317 1.00 75.50 85 ALA A C 1
ATOM 661 O O . ALA A 1 85 ? -5.996 11.318 17.398 1.00 75.50 85 ALA A O 1
ATOM 662 N N . ASP A 1 86 ? -5.734 12.495 15.500 1.00 76.19 86 ASP A N 1
ATOM 663 C CA . ASP A 1 86 ? -6.815 13.452 15.784 1.00 76.19 86 ASP A CA 1
ATOM 664 C C . ASP A 1 86 ? -8.200 12.782 15.707 1.00 76.19 86 ASP A C 1
ATOM 666 O O . ASP A 1 86 ? -9.195 13.275 16.241 1.00 76.19 86 ASP A O 1
ATOM 670 N N . PHE A 1 87 ? -8.250 11.611 15.079 1.00 76.56 87 PHE A N 1
ATOM 671 C CA . PHE A 1 87 ? -9.384 10.713 15.052 1.00 76.56 87 PHE A CA 1
ATOM 672 C C . PHE A 1 87 ? -9.481 9.915 16.353 1.00 76.56 87 PHE A C 1
ATOM 674 O O . PHE A 1 87 ? -8.611 9.111 16.710 1.00 76.56 87 PHE A O 1
ATOM 681 N N . LYS A 1 88 ? -10.579 10.121 17.081 1.00 78.69 88 LYS A N 1
ATOM 682 C CA . LYS A 1 88 ? -10.833 9.430 18.345 1.00 78.69 88 LYS A CA 1
ATOM 683 C C . LYS A 1 88 ? -10.876 7.915 18.117 1.00 78.69 88 LYS A C 1
ATOM 685 O O . LYS A 1 88 ? -11.737 7.433 17.398 1.00 78.69 88 LYS A O 1
ATOM 690 N N . GLY A 1 89 ? -9.991 7.177 18.788 1.00 82.88 89 GLY A N 1
ATOM 691 C CA . GLY A 1 89 ? -9.956 5.710 18.724 1.00 82.88 89 GLY A CA 1
ATOM 692 C C . GLY A 1 89 ? -9.242 5.130 17.499 1.00 82.88 89 GLY A C 1
ATOM 693 O O . GLY A 1 89 ? -9.211 3.912 17.358 1.00 82.88 89 GLY A O 1
ATOM 694 N N . ALA A 1 90 ? -8.614 5.955 16.652 1.00 85.38 90 ALA A N 1
ATOM 695 C CA . ALA A 1 90 ? -8.045 5.502 15.380 1.00 85.38 90 ALA A CA 1
ATOM 696 C C . ALA A 1 90 ? -7.078 4.327 15.502 1.00 85.38 90 ALA A C 1
ATOM 698 O O . ALA A 1 90 ? -7.164 3.384 14.727 1.00 85.38 90 ALA A O 1
ATOM 699 N N . THR A 1 91 ? -6.167 4.353 16.477 1.00 85.19 91 THR A N 1
ATOM 700 C CA . THR A 1 91 ? -5.229 3.244 16.694 1.00 85.19 91 THR A CA 1
ATOM 701 C C . THR A 1 91 ? -5.964 1.930 16.964 1.00 85.19 91 THR A C 1
ATOM 703 O O . THR A 1 91 ? -5.632 0.912 16.363 1.00 85.19 91 THR A O 1
ATOM 706 N N . GLU A 1 92 ? -6.969 1.944 17.842 1.00 88.25 92 GLU A N 1
ATOM 707 C CA . GLU A 1 92 ? -7.748 0.752 18.191 1.00 88.25 92 GLU A CA 1
ATOM 708 C C . GLU A 1 92 ? -8.536 0.236 16.982 1.00 88.25 92 GLU A C 1
ATOM 710 O O . GLU A 1 92 ? -8.507 -0.958 16.689 1.00 88.25 92 GLU A O 1
ATOM 715 N N . GLU A 1 93 ? -9.171 1.136 16.229 1.00 91.19 93 GLU A N 1
ATOM 716 C CA . GLU A 1 93 ? -9.883 0.798 14.994 1.00 91.19 93 GLU A CA 1
ATOM 717 C C . GLU A 1 93 ? -8.948 0.209 13.931 1.00 91.19 93 GLU A C 1
ATOM 719 O O . GLU A 1 93 ? -9.283 -0.795 13.303 1.00 91.19 93 GLU A O 1
ATOM 724 N N . ILE A 1 94 ? -7.744 0.770 13.774 1.00 91.44 94 ILE A N 1
ATOM 725 C CA . ILE A 1 94 ? -6.721 0.262 12.854 1.00 91.44 94 ILE A CA 1
ATOM 726 C C . ILE A 1 94 ? -6.318 -1.164 13.235 1.00 91.44 94 ILE A C 1
ATOM 728 O O . ILE A 1 94 ? -6.288 -2.025 12.355 1.00 91.44 94 ILE A O 1
ATOM 732 N N . PHE A 1 95 ? -6.027 -1.444 14.511 1.00 90.19 95 PHE A N 1
ATOM 733 C CA . PHE A 1 95 ? -5.652 -2.796 14.945 1.00 90.19 95 PHE A CA 1
ATOM 734 C C . PHE A 1 95 ? -6.807 -3.783 14.801 1.00 90.19 95 PHE A C 1
ATOM 736 O O . PHE A 1 95 ? -6.625 -4.847 14.209 1.00 90.19 95 PHE A O 1
ATOM 743 N N . LYS A 1 96 ? -8.013 -3.393 15.222 1.00 93.50 96 LYS A N 1
ATOM 744 C CA . LYS A 1 96 ? -9.225 -4.200 15.049 1.00 93.50 96 LYS A CA 1
ATOM 745 C C . LYS A 1 96 ? -9.482 -4.547 13.579 1.00 93.50 96 LYS A C 1
ATOM 747 O O . LYS A 1 96 ? -9.821 -5.688 13.275 1.00 93.50 96 LYS A O 1
ATOM 752 N N . CYS A 1 97 ? -9.313 -3.584 12.672 1.00 95.12 97 CYS A N 1
ATOM 753 C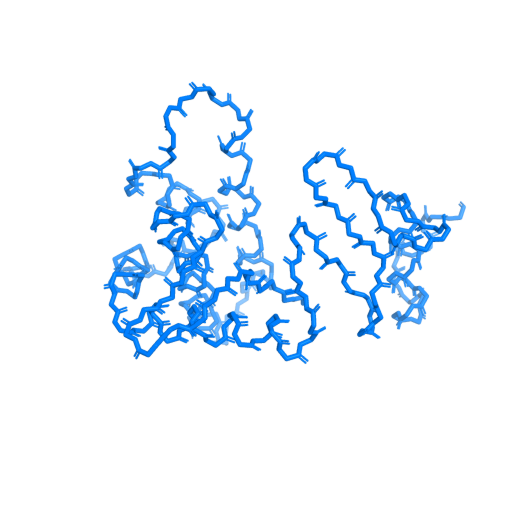 CA . CYS A 1 97 ? -9.403 -3.820 11.234 1.00 95.12 97 CYS A CA 1
ATOM 754 C C . CYS A 1 97 ? -8.309 -4.795 10.776 1.00 95.12 97 CYS A C 1
ATOM 756 O O . CYS A 1 97 ? -8.611 -5.786 10.114 1.00 95.12 97 CYS A O 1
ATOM 758 N N . SER A 1 98 ? -7.054 -4.552 11.167 1.00 92.62 98 SER A N 1
ATOM 759 C CA . SER A 1 98 ? -5.877 -5.283 10.668 1.00 92.62 98 SER A CA 1
ATOM 760 C C . SER A 1 98 ? -5.864 -6.756 11.072 1.00 92.62 98 SER A C 1
ATOM 762 O O . SER A 1 98 ? -5.431 -7.601 10.292 1.00 92.62 98 SER A O 1
ATOM 764 N N . GLU A 1 99 ? -6.354 -7.065 12.271 1.00 91.69 99 GLU A N 1
ATOM 765 C CA . GLU A 1 99 ? -6.467 -8.429 12.806 1.00 91.69 99 GLU A CA 1
ATOM 766 C C . GLU A 1 99 ? -7.771 -9.128 12.382 1.00 91.69 99 GLU A C 1
ATOM 768 O O . GLU A 1 99 ? -7.922 -10.340 12.547 1.00 91.69 99 GLU A O 1
ATOM 773 N N . GLY A 1 100 ? -8.730 -8.365 11.853 1.00 94.19 100 GLY A N 1
ATOM 774 C CA . GLY A 1 100 ? -10.079 -8.821 11.551 1.00 94.19 100 GLY A CA 1
ATOM 775 C C . GLY A 1 100 ? -10.321 -9.211 10.092 1.00 94.19 100 GLY A C 1
ATOM 776 O O . GLY A 1 100 ? -9.466 -9.127 9.208 1.00 94.19 100 GLY A O 1
ATOM 777 N N . ALA A 1 101 ? -11.569 -9.604 9.824 1.00 95.75 101 ALA A N 1
ATOM 778 C CA . ALA A 1 101 ? -12.036 -9.949 8.481 1.00 95.75 101 ALA A CA 1
ATOM 779 C C . ALA A 1 101 ? -11.952 -8.768 7.495 1.00 95.75 101 ALA A C 1
ATOM 781 O O . ALA A 1 101 ? -11.792 -8.977 6.294 1.00 95.75 101 ALA A O 1
ATOM 782 N N . GLU A 1 102 ? -12.040 -7.535 7.994 1.00 96.19 102 GLU A N 1
ATOM 783 C CA . GLU A 1 102 ? -11.938 -6.324 7.183 1.00 96.19 102 GLU A CA 1
ATOM 784 C C . GLU A 1 102 ? -10.531 -6.134 6.611 1.00 96.19 102 GLU A C 1
ATOM 786 O O . GLU A 1 102 ? -10.377 -6.014 5.395 1.00 96.19 102 GLU A O 1
ATOM 791 N N . GLY A 1 103 ? -9.495 -6.205 7.451 1.00 95.75 103 GLY A N 1
ATOM 792 C CA . GLY A 1 103 ? -8.102 -6.166 7.013 1.00 95.75 103 GLY A CA 1
ATOM 793 C C . GLY A 1 103 ? -7.779 -7.299 6.044 1.00 95.75 103 GLY A C 1
ATOM 794 O O . GLY A 1 103 ? -7.122 -7.068 5.026 1.00 95.75 103 GLY A O 1
ATOM 795 N N . HIS A 1 104 ? -8.321 -8.498 6.290 1.00 95.81 104 HIS A N 1
ATOM 796 C CA . HIS A 1 104 ? -8.208 -9.619 5.357 1.00 95.81 104 HIS A CA 1
ATOM 797 C C . HIS A 1 104 ? -8.821 -9.294 3.986 1.00 95.81 104 HIS A C 1
ATOM 799 O O . HIS A 1 104 ? -8.150 -9.443 2.966 1.00 95.81 104 HIS A O 1
ATOM 805 N N . ALA A 1 105 ? -10.061 -8.799 3.945 1.00 96.81 105 ALA A N 1
ATOM 806 C CA . ALA A 1 105 ? -10.744 -8.452 2.699 1.00 96.81 105 ALA A CA 1
ATOM 807 C C . ALA A 1 105 ? -10.041 -7.308 1.944 1.00 96.81 105 ALA A C 1
ATOM 809 O O . ALA A 1 105 ? -9.895 -7.359 0.718 1.00 96.81 105 ALA A O 1
ATOM 810 N N . LEU A 1 106 ? -9.554 -6.292 2.666 1.00 97.62 106 LEU A N 1
ATOM 811 C CA . LEU A 1 106 ? -8.768 -5.196 2.097 1.00 97.62 106 LEU A CA 1
ATOM 812 C C . LEU A 1 106 ? -7.466 -5.712 1.471 1.00 97.62 106 LEU A C 1
ATOM 814 O O . LEU A 1 106 ? -7.127 -5.325 0.345 1.00 97.62 106 LEU A O 1
ATOM 818 N N . LEU A 1 107 ? -6.743 -6.594 2.169 1.00 97.56 107 LEU A N 1
ATOM 819 C CA . LEU A 1 107 ? -5.510 -7.195 1.666 1.00 97.56 107 LEU A CA 1
ATOM 820 C C . LEU A 1 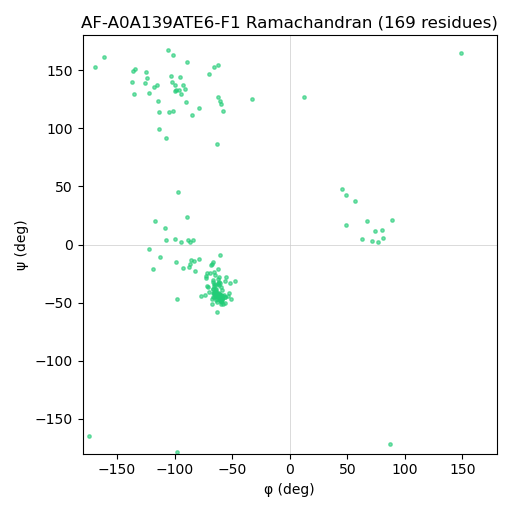107 ? -5.783 -8.093 0.458 1.00 97.56 107 LEU A C 1
ATOM 822 O O . LEU A 1 107 ? -5.065 -7.994 -0.539 1.00 97.56 107 LEU A O 1
ATOM 826 N N . GLU A 1 108 ? -6.848 -8.894 0.488 1.00 97.75 108 GLU A N 1
ATOM 827 C CA . GLU A 1 108 ? -7.238 -9.743 -0.637 1.00 97.75 108 GLU A CA 1
ATOM 828 C C . GLU A 1 108 ? -7.527 -8.896 -1.880 1.00 97.75 108 GLU A C 1
ATOM 830 O O . GLU A 1 108 ? -6.972 -9.147 -2.951 1.00 97.75 108 GLU A O 1
ATOM 835 N N . GLY A 1 109 ? -8.337 -7.841 -1.742 1.00 97.75 109 GLY A N 1
ATOM 836 C CA . GLY A 1 109 ? -8.636 -6.910 -2.831 1.00 97.75 109 GLY A CA 1
ATOM 837 C C . GLY A 1 109 ? -7.381 -6.217 -3.373 1.00 97.75 109 GLY A C 1
ATOM 838 O O . GLY A 1 109 ? -7.232 -6.028 -4.587 1.00 97.75 109 GLY A O 1
ATOM 839 N N . SER A 1 110 ? -6.436 -5.890 -2.491 1.00 97.81 110 SER A N 1
ATOM 840 C CA . SER A 1 110 ? -5.138 -5.325 -2.863 1.00 97.81 110 SER A CA 1
ATOM 841 C C . SER A 1 110 ? -4.301 -6.298 -3.701 1.00 97.81 110 SER A C 1
ATOM 843 O O . SER A 1 110 ? -3.841 -5.930 -4.784 1.00 97.81 110 SER A O 1
ATOM 845 N N . VAL A 1 111 ? -4.185 -7.558 -3.270 1.00 97.94 111 VAL A N 1
ATOM 846 C CA . VAL A 1 111 ? -3.456 -8.611 -3.996 1.00 97.94 111 VAL A CA 1
ATOM 847 C C . VAL A 1 111 ? -4.146 -8.961 -5.316 1.00 97.94 111 VAL A C 1
ATOM 849 O O . VAL A 1 111 ? -3.500 -9.066 -6.355 1.00 97.94 111 VAL A O 1
ATOM 852 N N . ARG A 1 112 ? -5.478 -9.052 -5.348 1.00 97.62 112 ARG A N 1
ATOM 853 C CA . ARG A 1 112 ? -6.221 -9.251 -6.606 1.00 97.62 112 ARG A CA 1
ATOM 854 C C . ARG A 1 112 ? -5.989 -8.108 -7.595 1.00 97.62 112 ARG A C 1
ATOM 856 O O . ARG A 1 112 ? -5.921 -8.337 -8.805 1.00 97.62 112 ARG A O 1
ATOM 863 N N . THR A 1 113 ? -5.809 -6.884 -7.100 1.00 96.75 113 THR A N 1
ATOM 864 C CA . THR A 1 113 ? -5.460 -5.737 -7.947 1.00 96.75 113 THR A CA 1
ATOM 865 C C . THR A 1 113 ? -4.076 -5.896 -8.582 1.00 96.75 113 THR A C 1
ATOM 867 O O . THR A 1 113 ? -3.925 -5.593 -9.764 1.00 96.75 113 THR A O 1
ATOM 870 N N . THR A 1 114 ? -3.067 -6.390 -7.857 1.00 96.56 114 THR A N 1
ATOM 871 C CA . THR A 1 114 ? -1.737 -6.635 -8.448 1.00 96.56 114 THR A CA 1
ATOM 872 C C . THR A 1 114 ? -1.761 -7.804 -9.434 1.00 96.56 114 THR A C 1
ATOM 874 O O . THR A 1 114 ? -1.243 -7.659 -10.542 1.00 96.56 114 THR A O 1
ATOM 877 N 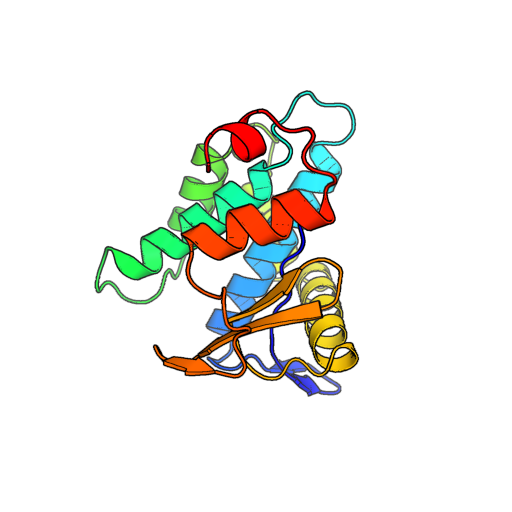N . ILE A 1 115 ? -2.470 -8.893 -9.111 1.00 96.00 115 ILE A N 1
ATOM 878 C CA . ILE A 1 115 ? -2.669 -10.050 -10.004 1.00 96.00 115 ILE A CA 1
ATOM 879 C C . ILE A 1 115 ? -3.333 -9.632 -11.322 1.00 96.00 115 ILE A C 1
ATOM 881 O O . ILE A 1 115 ? -2.811 -9.928 -12.395 1.00 96.00 115 ILE A O 1
ATOM 885 N N . SER A 1 116 ? -4.452 -8.900 -11.265 1.00 96.12 116 SER A N 1
ATOM 886 C CA . SER A 1 116 ? -5.176 -8.447 -12.470 1.00 96.12 116 SER A CA 1
ATOM 887 C C . SER A 1 116 ? -4.360 -7.510 -13.368 1.00 96.12 116 SER A C 1
ATOM 889 O O . SER A 1 116 ? -4.650 -7.390 -14.555 1.00 96.12 116 SER A O 1
ATOM 891 N N . ARG A 1 117 ? -3.325 -6.865 -12.819 1.00 94.44 117 ARG A N 1
ATOM 892 C CA . ARG A 1 117 ? -2.387 -6.006 -13.556 1.00 94.44 117 ARG A CA 1
ATOM 893 C C . ARG A 1 117 ? -1.121 -6.742 -14.006 1.00 94.44 117 ARG A C 1
ATOM 895 O O . ARG A 1 117 ? -0.237 -6.107 -14.569 1.00 94.44 117 ARG A O 1
ATOM 902 N N . GLY A 1 118 ? -1.005 -8.046 -13.742 1.00 94.31 118 GLY A N 1
ATOM 903 C CA . GLY A 1 118 ? 0.191 -8.833 -14.057 1.00 94.31 118 GLY A CA 1
ATOM 904 C C . GLY A 1 118 ? 1.427 -8.442 -13.238 1.00 94.31 118 GLY A C 1
ATOM 905 O O . GLY A 1 118 ? 2.549 -8.731 -13.646 1.00 94.31 118 GLY A O 1
ATOM 906 N N . VAL A 1 119 ? 1.247 -7.776 -12.092 1.00 94.75 119 VAL A N 1
ATOM 907 C CA . VAL A 1 119 ? 2.349 -7.313 -11.241 1.00 94.75 119 VAL A CA 1
ATOM 908 C C . VAL A 1 119 ? 2.784 -8.435 -10.306 1.00 94.75 119 VAL A C 1
ATOM 910 O O . VAL A 1 119 ? 2.062 -8.801 -9.383 1.00 94.75 119 VAL A O 1
ATOM 913 N N . THR A 1 120 ? 3.991 -8.955 -10.522 1.00 90.19 120 THR A N 1
ATOM 914 C CA . THR A 1 120 ? 4.550 -10.074 -9.740 1.00 90.19 120 THR A CA 1
ATOM 915 C C . THR A 1 120 ? 5.744 -9.691 -8.871 1.00 90.19 120 THR A C 1
ATOM 917 O O . THR A 1 120 ? 6.141 -10.484 -8.017 1.00 90.19 120 THR A O 1
ATOM 920 N N . LYS A 1 121 ? 6.297 -8.486 -9.064 1.00 89.50 121 LYS A N 1
ATOM 921 C CA . LYS A 1 121 ? 7.486 -7.979 -8.370 1.00 89.50 121 LYS A CA 1
ATOM 922 C C . LYS A 1 121 ? 7.218 -6.635 -7.709 1.00 89.50 121 LYS A C 1
ATOM 924 O O . LYS A 1 121 ? 6.575 -5.758 -8.291 1.00 89.50 121 LYS A O 1
ATOM 929 N N . SER A 1 122 ? 7.738 -6.467 -6.504 1.00 84.06 122 SER A N 1
ATOM 930 C CA . SER A 1 122 ? 7.730 -5.202 -5.773 1.00 84.06 122 SER A CA 1
ATOM 931 C C . SER A 1 122 ? 9.104 -4.548 -5.861 1.00 84.06 122 SER A C 1
ATOM 933 O O . SER A 1 122 ? 10.097 -5.251 -5.738 1.00 84.06 122 SER A O 1
ATOM 935 N N . CYS A 1 123 ? 9.220 -3.234 -6.026 1.00 88.81 123 CYS A N 1
ATOM 936 C CA . CYS A 1 123 ? 8.198 -2.230 -6.308 1.00 88.81 123 CYS A CA 1
ATOM 937 C C . CYS A 1 123 ? 8.020 -2.048 -7.826 1.00 88.81 123 CYS A C 1
ATOM 939 O O . CYS A 1 123 ? 8.970 -1.700 -8.521 1.00 88.81 123 CYS A O 1
ATOM 941 N N . THR A 1 124 ? 6.805 -2.250 -8.349 1.00 93.00 124 THR A N 1
ATOM 942 C CA . THR A 1 124 ? 6.464 -1.928 -9.747 1.00 93.00 124 THR A CA 1
ATOM 943 C C . THR A 1 124 ? 5.692 -0.615 -9.792 1.00 93.00 124 THR A C 1
ATOM 945 O O . THR A 1 124 ? 4.562 -0.536 -9.304 1.00 93.00 124 THR A O 1
ATOM 948 N N . VAL A 1 125 ? 6.269 0.413 -10.413 1.00 90.94 125 VAL A N 1
ATOM 949 C CA . VAL A 1 125 ? 5.650 1.742 -10.482 1.00 90.94 125 VAL A CA 1
ATOM 950 C C . VAL A 1 125 ? 4.900 1.911 -11.796 1.00 90.94 125 VAL A C 1
ATOM 952 O O . VAL A 1 125 ? 5.444 1.634 -12.862 1.00 90.94 125 VAL A O 1
ATOM 955 N N . HIS A 1 126 ? 3.666 2.410 -11.723 1.00 91.12 126 HIS A N 1
ATOM 956 C CA . HIS A 1 126 ? 2.871 2.782 -12.890 1.00 91.12 126 HIS A CA 1
ATOM 957 C C . HIS A 1 126 ? 2.549 4.276 -12.872 1.00 91.12 126 HIS A C 1
ATOM 959 O O . HIS A 1 126 ? 2.103 4.797 -11.850 1.00 91.12 126 HIS A O 1
ATOM 965 N N . VAL A 1 127 ? 2.695 4.944 -14.016 1.00 88.06 127 VAL A N 1
ATOM 966 C CA . VAL A 1 127 ? 2.244 6.328 -14.233 1.00 88.06 127 VAL A CA 1
ATOM 967 C C . VAL A 1 127 ? 1.280 6.322 -15.414 1.00 88.06 127 VAL A C 1
ATOM 969 O O . VAL A 1 127 ? 1.555 5.688 -16.428 1.00 88.06 127 VAL A O 1
ATOM 972 N N . ASN A 1 128 ? 0.105 6.940 -15.253 1.00 87.31 128 ASN A N 1
ATOM 973 C CA . ASN A 1 128 ? -0.991 6.886 -16.232 1.00 87.31 128 ASN A CA 1
ATOM 974 C C . ASN A 1 128 ? -1.256 5.460 -16.780 1.00 87.31 128 ASN A C 1
ATOM 976 O O . ASN A 1 128 ? -1.338 5.227 -17.985 1.00 87.31 128 ASN A O 1
ATOM 980 N N . ARG A 1 129 ? -1.341 4.473 -15.872 1.00 88.31 129 ARG A N 1
ATOM 981 C CA . ARG A 1 129 ? -1.543 3.035 -16.166 1.00 88.31 129 ARG A CA 1
ATOM 982 C C . ARG A 1 129 ? -0.426 2.347 -16.970 1.00 88.31 129 ARG A C 1
ATOM 984 O O . ARG A 1 129 ? -0.564 1.167 -17.271 1.00 88.31 129 ARG A O 1
ATOM 991 N N . LYS A 1 130 ? 0.687 3.019 -17.271 1.00 88.31 130 LYS A N 1
ATOM 992 C CA . LYS A 1 130 ? 1.851 2.429 -17.950 1.00 88.31 130 LYS A CA 1
ATOM 993 C C . LYS A 1 130 ? 2.926 2.056 -16.933 1.00 88.31 130 LYS A C 1
ATOM 995 O O . LYS A 1 130 ? 3.240 2.868 -16.062 1.00 88.31 130 LYS A O 1
ATOM 1000 N N . GLN A 1 131 ? 3.487 0.848 -17.039 1.00 90.12 131 GLN A N 1
ATOM 1001 C CA . GLN A 1 131 ? 4.620 0.433 -16.207 1.00 90.12 131 GLN A CA 1
ATOM 1002 C C . GLN A 1 131 ? 5.817 1.337 -16.501 1.00 90.12 131 GLN A C 1
ATOM 1004 O O . GLN A 1 131 ? 6.216 1.499 -17.653 1.00 90.12 131 GLN A O 1
ATOM 1009 N N . ARG A 1 132 ? 6.386 1.922 -15.448 1.00 88.25 132 ARG A N 1
ATOM 1010 C CA . ARG A 1 132 ? 7.511 2.846 -15.544 1.00 88.25 132 ARG A CA 1
ATOM 1011 C C . ARG A 1 132 ? 8.841 2.167 -15.271 1.00 88.25 132 ARG A C 1
ATOM 1013 O O . ARG A 1 132 ? 9.792 2.416 -16.005 1.00 88.25 132 ARG A O 1
ATOM 1020 N N . CYS A 1 133 ? 8.903 1.377 -14.202 1.00 89.38 133 CYS A N 1
ATOM 1021 C CA . CYS A 1 133 ? 10.106 0.695 -13.736 1.00 89.38 133 CYS A CA 1
ATOM 1022 C C . CYS A 1 133 ? 9.738 -0.323 -12.650 1.00 89.38 133 CYS A C 1
ATOM 1024 O O . CYS A 1 133 ? 8.745 -0.141 -11.936 1.00 89.38 133 CYS A O 1
ATOM 1026 N N . ILE A 1 134 ? 10.545 -1.375 -12.530 1.00 91.06 134 ILE A N 1
ATOM 1027 C CA . ILE A 1 134 ? 10.476 -2.370 -11.459 1.00 91.06 134 ILE A CA 1
ATOM 1028 C C . ILE A 1 134 ? 11.756 -2.250 -10.630 1.00 91.06 134 ILE A C 1
ATOM 1030 O O . ILE A 1 134 ? 12.847 -2.380 -11.179 1.00 91.06 134 ILE A O 1
ATOM 1034 N N . PHE A 1 135 ? 11.630 -2.028 -9.324 1.00 86.25 135 PHE A N 1
ATOM 1035 C CA . PHE A 1 135 ? 12.740 -1.986 -8.374 1.00 86.25 135 PHE A CA 1
ATOM 1036 C C . PHE A 1 135 ? 12.645 -3.157 -7.399 1.00 86.25 135 PHE A C 1
ATOM 1038 O O . PHE A 1 135 ? 11.878 -3.088 -6.451 1.00 86.25 135 PHE A O 1
ATOM 1045 N N . ASP A 1 136 ? 13.404 -4.223 -7.623 1.00 83.75 136 ASP A N 1
ATOM 1046 C CA . ASP A 1 136 ? 13.271 -5.487 -6.890 1.00 83.75 136 ASP A CA 1
ATOM 1047 C C . ASP A 1 136 ? 14.654 -6.018 -6.491 1.00 83.75 136 ASP A C 1
ATOM 1049 O O . ASP A 1 136 ? 15.576 -6.064 -7.312 1.00 83.75 136 ASP A O 1
ATOM 1053 N N . GLY A 1 137 ? 14.834 -6.374 -5.216 1.00 79.00 137 GLY A N 1
ATOM 1054 C CA . GLY A 1 137 ? 16.114 -6.873 -4.693 1.00 79.00 137 GLY A CA 1
ATOM 1055 C C . GLY A 1 137 ? 17.303 -5.924 -4.913 1.00 79.00 137 GLY A C 1
ATOM 1056 O O . GLY A 1 137 ? 18.397 -6.376 -5.250 1.00 79.00 137 GLY A O 1
ATOM 1057 N N . GLY A 1 138 ? 17.081 -4.609 -4.800 1.00 79.75 138 GLY A N 1
ATOM 1058 C CA . GLY A 1 138 ? 18.114 -3.583 -5.003 1.00 79.75 138 GLY A CA 1
ATOM 1059 C C . GLY A 1 138 ? 18.510 -3.352 -6.465 1.00 79.75 138 GLY A C 1
ATOM 1060 O O . GLY A 1 138 ? 19.522 -2.709 -6.736 1.00 79.75 138 GLY A O 1
ATOM 1061 N N . ARG A 1 139 ? 17.746 -3.889 -7.421 1.00 83.44 139 ARG A N 1
ATOM 1062 C CA . ARG A 1 139 ? 18.021 -3.786 -8.858 1.00 83.44 139 ARG A CA 1
ATOM 1063 C C . ARG A 1 139 ? 16.828 -3.205 -9.606 1.00 83.44 139 ARG A C 1
ATOM 1065 O O . ARG A 1 139 ? 15.677 -3.434 -9.243 1.00 83.44 139 ARG A O 1
ATOM 1072 N N . MET A 1 140 ? 17.125 -2.483 -10.682 1.00 84.12 140 MET A N 1
ATOM 1073 C CA . MET A 1 140 ? 16.139 -1.882 -11.580 1.00 84.12 140 MET A CA 1
ATOM 1074 C C . MET A 1 140 ? 15.950 -2.750 -12.831 1.00 84.12 140 MET A C 1
ATOM 1076 O O . MET A 1 140 ? 16.928 -3.144 -13.466 1.00 84.12 140 MET A O 1
ATOM 1080 N N . TYR A 1 141 ? 14.701 -3.030 -13.206 1.00 87.19 141 TYR A N 1
ATOM 1081 C CA . TYR A 1 141 ? 14.336 -3.826 -14.382 1.00 87.19 141 TYR A CA 1
ATOM 1082 C C . TYR A 1 141 ? 13.181 -3.191 -15.154 1.00 87.19 141 TYR A C 1
ATOM 1084 O O . TYR A 1 141 ? 12.285 -2.597 -14.558 1.00 87.19 141 TYR A O 1
ATOM 1092 N N . GLN A 1 142 ? 13.155 -3.396 -16.478 1.00 87.06 142 GLN A N 1
ATOM 1093 C CA . GLN A 1 142 ? 12.050 -2.958 -17.351 1.00 87.06 142 GLN A CA 1
ATOM 1094 C C . GLN A 1 142 ? 11.663 -1.488 -17.121 1.00 87.06 142 GLN A C 1
ATOM 1096 O O . GLN A 1 142 ? 10.490 -1.121 -17.024 1.00 87.06 142 GLN A O 1
ATOM 1101 N N . CYS A 1 143 ? 12.696 -0.669 -16.982 1.00 86.00 143 CYS A N 1
ATOM 1102 C CA . CYS A 1 143 ? 12.617 0.743 -16.680 1.00 86.00 143 CYS A CA 1
ATOM 1103 C C . CYS A 1 143 ? 12.660 1.510 -18.004 1.00 86.00 143 CYS A C 1
ATOM 1105 O O . CYS A 1 143 ? 13.528 1.248 -18.837 1.00 86.00 143 CYS A O 1
ATOM 1107 N N . SER A 1 144 ? 11.719 2.430 -18.235 1.00 77.94 144 SER A N 1
ATOM 1108 C CA . SER A 1 144 ? 11.805 3.314 -19.407 1.00 77.94 144 SER A CA 1
ATOM 1109 C C . SER A 1 144 ? 13.079 4.183 -19.315 1.00 77.94 144 SER A C 1
ATOM 1111 O O . SER A 1 144 ? 13.551 4.422 -18.200 1.00 77.94 144 SER A O 1
ATOM 1113 N N . PRO A 1 145 ? 13.656 4.667 -20.428 1.00 69.44 145 PRO A N 1
ATOM 1114 C CA . PRO A 1 145 ? 14.912 5.424 -20.425 1.00 69.44 145 PRO A CA 1
ATOM 1115 C C . PRO A 1 145 ? 14.989 6.550 -19.379 1.00 69.44 145 PRO A C 1
ATOM 1117 O O . PRO A 1 145 ? 16.042 6.765 -18.792 1.00 69.44 145 PRO A O 1
ATOM 1120 N N . ASP A 1 146 ? 13.863 7.188 -19.037 1.00 67.25 146 ASP A N 1
ATOM 1121 C CA . ASP A 1 146 ? 13.809 8.243 -18.011 1.00 67.25 146 ASP A CA 1
ATOM 1122 C C . ASP A 1 146 ? 13.371 7.717 -16.622 1.00 67.25 146 ASP A C 1
ATOM 1124 O O . ASP A 1 146 ? 12.491 8.270 -15.969 1.00 67.25 146 ASP A O 1
ATOM 1128 N N . SER A 1 147 ? 13.920 6.592 -16.157 1.00 65.88 147 SER A N 1
ATOM 1129 C CA . SER A 1 147 ? 13.520 5.995 -14.859 1.00 65.88 147 SER A CA 1
ATOM 1130 C C . SER A 1 147 ? 14.298 6.505 -13.649 1.00 65.88 147 SER A C 1
ATOM 1132 O O . SER A 1 147 ? 14.084 6.017 -12.542 1.00 65.88 147 SER A O 1
ATOM 1134 N N . GLU A 1 148 ? 15.193 7.473 -13.830 1.00 71.12 148 GLU A N 1
ATOM 1135 C CA . GLU A 1 148 ? 15.823 8.157 -12.699 1.00 71.12 148 GLU A CA 1
ATOM 1136 C C . GLU A 1 148 ? 14.794 8.970 -11.886 1.00 71.12 148 GLU A C 1
ATOM 1138 O O . GLU A 1 148 ? 13.805 9.445 -12.453 1.00 71.12 148 GLU A O 1
ATOM 1143 N N . PRO A 1 149 ? 15.008 9.204 -10.576 1.00 67.69 149 PRO A N 1
ATOM 1144 C CA . PRO A 1 149 ? 14.057 9.946 -9.740 1.00 67.69 149 PRO A CA 1
ATOM 1145 C C . PRO A 1 149 ? 13.649 11.320 -10.304 1.00 67.69 149 PRO A C 1
ATOM 1147 O O . PRO A 1 149 ? 12.466 11.656 -10.324 1.00 67.69 149 PRO A O 1
ATOM 1150 N N . ALA A 1 150 ? 14.597 12.095 -10.845 1.00 66.38 150 ALA A N 1
ATOM 1151 C CA . ALA A 1 150 ? 14.309 13.391 -11.475 1.00 66.38 150 ALA A CA 1
ATOM 1152 C C . ALA A 1 150 ? 13.390 13.262 -12.707 1.00 66.38 150 ALA A C 1
ATOM 1154 O O . ALA A 1 150 ? 12.593 14.143 -13.028 1.00 66.38 150 ALA A O 1
ATOM 1155 N N . SER A 1 151 ? 13.478 12.129 -13.390 1.00 73.94 151 SER A N 1
ATOM 1156 C CA . SER A 1 151 ? 12.725 11.820 -14.595 1.00 73.94 151 SER A CA 1
ATOM 1157 C C . SER A 1 151 ? 11.300 11.319 -14.298 1.00 73.94 151 SER A C 1
ATOM 1159 O O . SER A 1 151 ? 10.391 11.506 -15.115 1.00 73.94 151 SER A O 1
ATOM 1161 N N . PHE A 1 152 ? 11.058 10.785 -13.094 1.00 78.75 152 PHE A N 1
ATOM 1162 C CA . PHE A 1 152 ? 9.709 10.498 -12.594 1.00 78.75 152 PHE A CA 1
ATOM 1163 C C . PHE A 1 152 ? 8.865 11.768 -12.454 1.00 78.75 152 PHE A C 1
ATOM 1165 O O . PHE A 1 152 ? 7.722 11.782 -12.911 1.00 78.75 152 PHE A O 1
ATOM 1172 N N . VAL A 1 153 ? 9.429 12.845 -11.891 1.00 79.44 153 VAL A N 1
ATOM 1173 C CA . VAL A 1 153 ? 8.732 14.138 -11.753 1.00 79.44 153 VAL A CA 1
ATOM 1174 C C . VAL A 1 153 ? 8.325 14.669 -13.125 1.00 79.44 153 VAL A C 1
ATOM 1176 O O . VAL A 1 153 ? 7.158 14.996 -13.331 1.00 79.44 153 VAL A O 1
ATOM 1179 N N . ARG A 1 154 ? 9.248 14.660 -14.097 1.00 77.69 154 ARG A N 1
A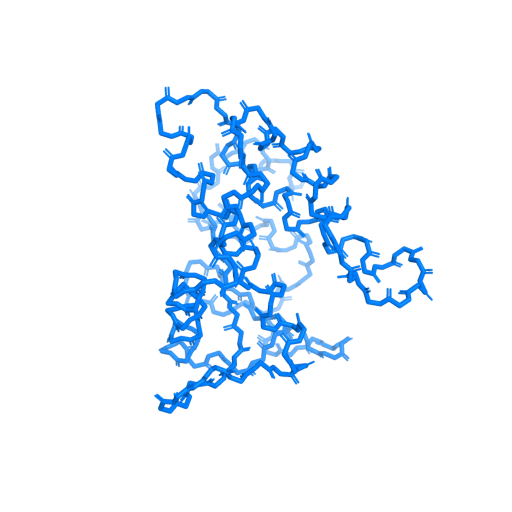TOM 1180 C CA . ARG A 1 154 ? 8.946 15.076 -15.476 1.00 77.69 154 ARG A CA 1
ATOM 1181 C C . ARG A 1 154 ? 7.842 14.231 -16.109 1.00 77.69 154 ARG A C 1
ATOM 1183 O O . ARG A 1 154 ? 6.934 14.793 -16.712 1.00 77.69 154 ARG A O 1
ATOM 1190 N N . THR A 1 155 ? 7.880 12.909 -15.926 1.00 80.12 155 THR A N 1
ATOM 1191 C CA . THR A 1 155 ? 6.844 11.999 -16.449 1.00 80.12 155 THR A CA 1
ATOM 1192 C C . THR A 1 155 ? 5.468 12.342 -15.862 1.00 80.12 155 THR A C 1
ATOM 1194 O O . THR A 1 155 ? 4.497 12.470 -16.600 1.00 80.12 155 THR A O 1
ATOM 1197 N N . ILE A 1 156 ? 5.374 12.541 -14.542 1.00 84.50 156 ILE A N 1
ATOM 1198 C CA . ILE A 1 156 ? 4.117 12.935 -13.885 1.00 84.50 156 ILE A CA 1
ATOM 1199 C C . ILE A 1 156 ? 3.637 14.286 -14.421 1.00 84.50 156 ILE A C 1
ATOM 1201 O O . ILE A 1 156 ? 2.463 14.434 -14.740 1.00 84.50 156 ILE A O 1
ATOM 1205 N N . CYS A 1 157 ? 4.543 15.252 -14.567 1.00 84.12 157 CYS A N 1
ATOM 1206 C CA . CYS A 1 157 ? 4.231 16.576 -15.090 1.00 84.12 157 CYS A CA 1
ATOM 1207 C C . CYS A 1 157 ? 3.702 16.551 -16.525 1.00 84.12 157 CYS A C 1
ATOM 1209 O O . CYS A 1 157 ? 2.728 17.240 -16.823 1.00 84.12 157 CYS A O 1
ATOM 1211 N N . GLN A 1 158 ? 4.301 15.742 -17.398 1.00 82.25 158 GLN A N 1
ATOM 1212 C CA . GLN A 1 158 ? 3.832 15.554 -18.771 1.00 82.25 158 GLN A CA 1
ATOM 1213 C C . GLN A 1 158 ? 2.431 14.936 -18.801 1.00 82.25 158 GLN A C 1
ATOM 1215 O O . GLN A 1 158 ? 1.550 15.449 -19.485 1.00 82.25 158 GLN A O 1
ATOM 1220 N N . GLU A 1 159 ? 2.201 13.883 -18.016 1.00 83.88 159 GLU A N 1
ATOM 1221 C CA . GLU A 1 159 ? 0.911 13.181 -17.966 1.00 83.88 159 GLU A CA 1
ATOM 1222 C C . GLU A 1 159 ? -0.190 14.005 -17.262 1.00 83.88 159 GLU A C 1
ATOM 1224 O O . GLU A 1 159 ? -1.372 13.814 -17.536 1.00 83.88 159 GLU A O 1
ATOM 1229 N N . TRP A 1 160 ? 0.177 14.945 -16.382 1.00 81.38 160 TRP A N 1
ATOM 1230 C CA . TRP A 1 160 ? -0.747 15.874 -15.710 1.00 81.38 160 TRP A CA 1
ATOM 1231 C C . TRP A 1 160 ? -1.100 17.113 -16.556 1.00 81.38 160 TRP A C 1
ATOM 1233 O O . TRP A 1 160 ? -2.043 17.832 -16.233 1.00 81.38 160 TRP A O 1
ATOM 1243 N N . GLY A 1 161 ? -0.360 17.387 -17.637 1.00 76.25 161 GLY A N 1
ATOM 1244 C CA . GLY A 1 161 ? -0.561 18.575 -18.477 1.00 76.25 161 GLY A CA 1
ATOM 1245 C C . GLY A 1 161 ? 0.218 19.822 -18.032 1.00 76.25 161 GLY A C 1
ATOM 1246 O O . GLY A 1 161 ? -0.155 20.936 -18.384 1.00 76.25 161 GLY A O 1
ATOM 1247 N N . GLY A 1 162 ? 1.297 19.656 -17.256 1.00 62.81 162 GLY A N 1
ATOM 1248 C CA . GLY A 1 162 ? 2.324 20.683 -17.022 1.00 62.81 162 GLY A CA 1
ATOM 1249 C C . GLY A 1 162 ? 1.936 21.889 -16.158 1.00 62.81 162 GLY A C 1
ATOM 1250 O O . GLY A 1 162 ? 2.761 22.771 -15.977 1.00 62.81 162 GLY A O 1
ATOM 1251 N N . SER A 1 163 ? 0.726 21.939 -15.603 1.00 57.66 163 SER A N 1
ATOM 1252 C CA . SER A 1 163 ? 0.145 23.138 -14.975 1.00 57.66 163 SER A CA 1
ATOM 1253 C C . SER A 1 163 ? 0.536 23.400 -13.512 1.00 57.66 163 SER A C 1
ATOM 1255 O O . SER A 1 163 ? 0.012 24.334 -12.905 1.00 57.66 163 SER A O 1
ATOM 1257 N N . SER A 1 164 ? 1.423 22.596 -12.913 1.00 62.69 164 SER A N 1
ATOM 1258 C CA . SER A 1 164 ? 1.865 22.818 -11.526 1.00 62.69 164 SER A CA 1
ATOM 1259 C C . SER A 1 164 ? 3.174 23.609 -11.465 1.00 62.69 164 SER A C 1
ATOM 1261 O O . SER A 1 164 ? 4.077 23.391 -12.269 1.00 62.69 164 SER A O 1
ATOM 1263 N N . GLU A 1 165 ? 3.326 24.475 -10.461 1.00 64.75 165 GLU A N 1
ATOM 1264 C CA . GLU A 1 165 ? 4.557 25.252 -10.233 1.00 64.75 165 GLU A CA 1
ATOM 1265 C C . GLU A 1 165 ? 5.805 24.353 -10.099 1.00 64.75 165 GLU A C 1
ATOM 1267 O O . GLU A 1 165 ? 6.897 24.714 -10.536 1.00 64.75 165 GLU A O 1
ATOM 1272 N N . ILE A 1 166 ? 5.636 23.137 -9.565 1.00 68.31 166 ILE A N 1
ATOM 1273 C CA . ILE A 1 166 ? 6.690 22.115 -9.450 1.00 68.31 166 ILE A CA 1
ATOM 1274 C C . ILE A 1 166 ? 7.152 21.642 -10.837 1.00 68.31 166 ILE A C 1
ATOM 1276 O O . ILE A 1 166 ? 8.341 21.408 -11.046 1.00 68.31 166 ILE A O 1
ATOM 1280 N N . CYS A 1 167 ? 6.237 21.566 -11.806 1.00 71.69 167 CYS A N 1
ATOM 1281 C CA . CYS A 1 167 ? 6.558 21.193 -13.182 1.00 71.69 167 CYS A CA 1
ATOM 1282 C C . CYS A 1 167 ? 7.374 22.264 -13.911 1.00 71.69 167 CYS A C 1
ATOM 1284 O O . CYS A 1 167 ? 8.135 21.929 -14.812 1.00 71.69 167 CYS A O 1
ATOM 1286 N N . HIS A 1 168 ? 7.284 23.529 -13.492 1.00 65.38 168 HIS A N 1
ATOM 1287 C CA . HIS A 1 168 ? 8.042 24.634 -14.084 1.00 65.38 168 HIS A CA 1
ATOM 1288 C C . HIS A 1 168 ? 9.440 24.831 -13.475 1.00 65.38 168 HIS A C 1
ATOM 1290 O O . HIS A 1 168 ? 10.283 25.467 -14.100 1.00 65.38 168 HIS A O 1
ATOM 1296 N N . LYS A 1 169 ? 9.717 24.264 -12.291 1.00 60.12 169 LYS A N 1
ATOM 1297 C CA . LYS A 1 169 ? 11.028 24.344 -11.608 1.00 60.12 169 LYS A CA 1
ATOM 1298 C C . LYS A 1 169 ? 12.030 23.259 -12.033 1.00 60.12 169 LYS A C 1
ATOM 1300 O O . LYS A 1 169 ? 13.111 23.188 -11.463 1.00 60.12 169 LYS A O 1
ATOM 1305 N N . THR A 1 170 ? 11.670 22.397 -12.987 1.00 51.16 170 THR A N 1
ATOM 1306 C CA . THR A 1 170 ? 12.500 21.252 -13.426 1.00 51.16 170 THR A CA 1
ATOM 1307 C C . THR A 1 170 ? 13.116 21.413 -14.822 1.00 51.16 170 THR A C 1
ATOM 1309 O O . THR A 1 170 ? 13.616 20.428 -15.367 1.00 51.16 170 THR A O 1
ATOM 1312 N N . ASN A 1 171 ? 13.099 22.634 -15.373 1.00 43.16 171 ASN A N 1
ATOM 1313 C CA . AS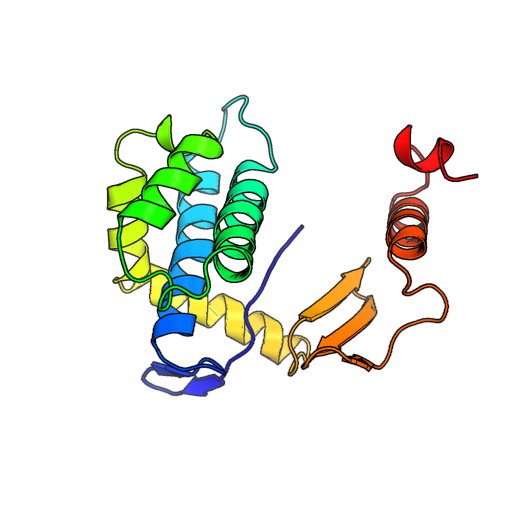N A 1 171 ? 13.809 23.003 -16.605 1.00 43.16 171 ASN A CA 1
ATOM 1314 C C . ASN A 1 171 ? 15.218 23.515 -16.311 1.00 43.16 171 ASN A C 1
ATOM 1316 O O . ASN A 1 171 ? 15.337 24.393 -15.426 1.00 43.16 171 ASN A O 1
#

Solvent-accessible surface area (backbone atoms only — not comparable to full-atom values): 10034 Å² total; per-residue (Å²): 140,87,87,68,48,62,53,46,84,52,101,88,47,74,46,35,88,78,37,69,66,48,43,44,55,53,10,37,58,49,22,42,41,49,54,47,58,67,70,41,64,95,55,91,66,64,95,51,33,53,58,51,30,53,52,46,59,54,52,56,74,74,72,60,96,58,81,70,96,81,57,69,68,61,58,49,51,28,33,52,77,35,62,48,54,79,40,87,62,41,66,61,53,27,50,55,28,27,79,31,73,59,12,49,52,53,42,49,55,26,23,52,53,24,55,78,67,71,46,84,62,62,48,62,43,64,57,95,88,38,79,38,30,32,47,41,96,95,40,81,43,83,49,49,95,59,60,50,77,76,35,48,56,51,52,53,25,61,78,70,65,52,83,46,75,73,50,66,71,74,118

pLDDT: mean 81.8, std 14.67, range [35.91, 97.94]

Mean predicted aligned error: 7.49 Å

Foldseek 3Di:
DDDFFAFDDDPVATGHPVGDLVLLVRLLLLQLVVLCVVVCVPHPFDPCLSVQLVVQLVVVVVPDVDPDPPDLVSSVVSCVVSVVPVDPCSSVSSNCCSVDPNSRVSNVVRNVVCVVLVNNAPPFDDDPSHTAWGQHPNDIDPHDPQNPPLSVQCSNCVSVVNPDPSSVVSD

Radius of gyration: 17.32 Å; Cα contacts (8 Å, |Δi|>4): 175; chains: 1; bounding box: 35×46×40 Å